Protein AF-A0A8K1NSC6-F1 (afdb_monomer_lite)

Foldseek 3Di:
DDPVVVDDPDDDDDDCVVFPFDDDPPDDTHGGPLVVLVVQLVVLVVVLVVCVVVVHDPVVSVVSVVSNVLSVVLSVPQPDPPHHGDADPVRHD

Structure (mmCIF, N/CA/C/O backbone):
data_AF-A0A8K1NSC6-F1
#
_entry.id   AF-A0A8K1NSC6-F1
#
loop_
_atom_site.group_PDB
_atom_site.id
_atom_site.type_symbol
_atom_site.label_atom_id
_atom_site.label_alt_id
_atom_site.label_comp_id
_atom_site.label_asym_id
_atom_site.label_entity_id
_atom_site.label_seq_id
_atom_site.pdbx_PDB_ins_code
_atom_site.Cartn_x
_atom_site.Cartn_y
_atom_site.Cartn_z
_atom_site.occupancy
_atom_site.B_iso_or_equiv
_atom_site.auth_seq_id
_atom_site.auth_comp_id
_atom_site.auth_asym_id
_atom_site.auth_atom_id
_atom_site.pdbx_PDB_model_num
ATOM 1 N N . ALA A 1 1 ? -17.791 -1.880 -17.880 1.00 84.12 1 ALA A N 1
ATOM 2 C CA . ALA A 1 1 ? -17.071 -1.506 -16.646 1.00 84.12 1 ALA A CA 1
ATOM 3 C C . ALA A 1 1 ? -18.100 -1.206 -15.568 1.00 84.12 1 ALA A C 1
ATOM 5 O O . ALA A 1 1 ? -19.081 -0.542 -15.892 1.00 84.12 1 ALA A O 1
ATOM 6 N N . ARG A 1 2 ? -17.936 -1.723 -14.344 1.00 94.38 2 ARG A N 1
ATOM 7 C CA . ARG A 1 2 ? -18.821 -1.369 -13.227 1.00 94.38 2 ARG A CA 1
ATOM 8 C C . ARG A 1 2 ? -18.158 -0.307 -12.334 1.00 94.38 2 ARG A C 1
ATOM 10 O O . ARG A 1 2 ? -16.966 -0.450 -12.071 1.00 94.38 2 ARG A O 1
ATOM 17 N N . PRO A 1 3 ? -18.882 0.728 -11.867 1.00 95.69 3 PRO A N 1
ATOM 18 C CA . PRO A 1 3 ? -18.291 1.805 -11.067 1.00 95.69 3 PRO A CA 1
ATOM 19 C C . PRO A 1 3 ? -17.648 1.356 -9.750 1.00 95.69 3 PRO A C 1
ATOM 21 O O . PRO A 1 3 ? -16.649 1.929 -9.331 1.00 95.69 3 PRO A O 1
ATOM 24 N N . ASP A 1 4 ? -18.175 0.313 -9.111 1.00 94.62 4 ASP A N 1
ATOM 25 C CA . ASP A 1 4 ? -17.642 -0.216 -7.853 1.00 94.62 4 ASP A CA 1
ATOM 26 C C . ASP A 1 4 ? -16.234 -0.814 -7.998 1.00 94.62 4 ASP A C 1
ATOM 28 O O . ASP A 1 4 ? -15.497 -0.877 -7.021 1.00 94.62 4 ASP A O 1
ATOM 32 N N . TRP A 1 5 ? -15.812 -1.172 -9.216 1.00 94.81 5 TRP A N 1
ATOM 33 C CA . TRP A 1 5 ? -14.447 -1.644 -9.485 1.00 94.81 5 TRP A CA 1
ATOM 34 C C . TRP A 1 5 ? -13.388 -0.544 -9.412 1.00 94.81 5 TRP A C 1
ATOM 36 O O . TRP A 1 5 ? -12.200 -0.850 -9.421 1.00 94.81 5 TRP A O 1
ATOM 46 N N . MET A 1 6 ? -13.791 0.728 -9.344 1.00 94.38 6 MET A N 1
ATOM 47 C CA . MET A 1 6 ? -12.854 1.833 -9.126 1.00 94.38 6 MET A CA 1
ATOM 48 C C . MET A 1 6 ? -12.328 1.867 -7.683 1.00 94.38 6 MET A C 1
ATOM 50 O O . MET A 1 6 ? -11.329 2.531 -7.418 1.00 94.38 6 MET A O 1
ATOM 54 N N . ILE A 1 7 ? -12.975 1.148 -6.757 1.00 95.44 7 ILE A N 1
ATOM 55 C CA . ILE A 1 7 ? -12.535 1.005 -5.368 1.00 95.44 7 ILE A CA 1
ATOM 56 C C . ILE A 1 7 ? -11.785 -0.322 -5.235 1.00 95.44 7 ILE A C 1
ATOM 58 O O . ILE A 1 7 ? -12.358 -1.402 -5.385 1.00 95.44 7 ILE A O 1
ATOM 62 N N . ILE A 1 8 ? -10.490 -0.245 -4.938 1.00 95.81 8 ILE A N 1
ATOM 63 C CA . ILE A 1 8 ? -9.637 -1.426 -4.789 1.00 95.81 8 ILE A CA 1
ATOM 64 C C . ILE A 1 8 ? -9.901 -2.066 -3.422 1.00 95.81 8 ILE A C 1
ATOM 66 O O . ILE A 1 8 ? -9.515 -1.526 -2.392 1.00 95.81 8 ILE A O 1
ATOM 70 N N . THR A 1 9 ? -10.517 -3.248 -3.414 1.00 95.38 9 THR A N 1
ATOM 71 C CA . THR A 1 9 ? -10.647 -4.097 -2.211 1.00 95.38 9 THR A CA 1
ATOM 72 C C . THR A 1 9 ? -9.613 -5.226 -2.174 1.00 95.38 9 THR A C 1
ATOM 74 O O . THR A 1 9 ? -9.294 -5.751 -1.109 1.00 95.38 9 THR A O 1
ATOM 77 N N . VAL A 1 10 ? -9.065 -5.588 -3.339 1.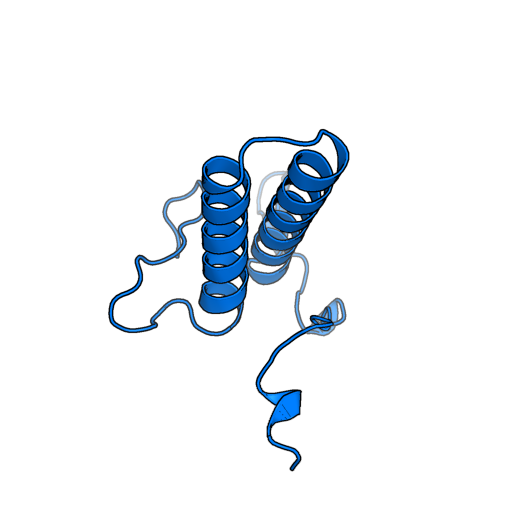00 96.25 10 VAL A N 1
ATOM 78 C CA . VAL A 1 10 ? -8.003 -6.585 -3.516 1.00 96.25 10 VAL A CA 1
ATOM 79 C C . VAL A 1 10 ? -6.968 -6.008 -4.478 1.00 96.25 10 VAL A C 1
ATOM 81 O O . VAL A 1 10 ? -7.258 -5.816 -5.658 1.00 96.25 10 VAL A O 1
ATOM 84 N N . LEU A 1 11 ? -5.763 -5.731 -3.977 1.00 95.75 11 LEU A N 1
ATOM 85 C CA . LEU A 1 11 ? -4.652 -5.235 -4.789 1.00 95.75 11 LEU A CA 1
ATOM 86 C C . LEU A 1 11 ? -3.889 -6.424 -5.409 1.00 95.75 11 LEU A C 1
ATOM 88 O O . LEU A 1 11 ? -3.373 -7.259 -4.660 1.00 95.75 11 LEU A O 1
ATOM 92 N N . PRO A 1 12 ? -3.807 -6.544 -6.748 1.00 94.44 12 PRO A N 1
ATOM 93 C CA . PRO A 1 12 ? -3.064 -7.623 -7.385 1.00 94.44 12 PRO A CA 1
ATOM 94 C C . PRO A 1 12 ? -1.556 -7.442 -7.190 1.00 94.44 12 PRO A C 1
ATOM 96 O O . PRO A 1 12 ? -1.022 -6.347 -7.344 1.00 94.44 12 PRO A O 1
ATOM 99 N N . VAL A 1 13 ? -0.855 -8.539 -6.900 1.00 95.12 13 VAL A N 1
ATOM 100 C CA . VAL A 1 13 ? 0.609 -8.550 -6.801 1.00 95.12 13 VAL A CA 1
ATOM 101 C C . VAL A 1 13 ? 1.194 -9.049 -8.125 1.00 95.12 13 VAL A C 1
ATOM 103 O O . VAL A 1 13 ? 0.923 -10.193 -8.503 1.00 95.12 13 VAL A O 1
ATOM 106 N N . PRO A 1 14 ? 2.000 -8.241 -8.838 1.00 93.56 14 PRO A N 1
ATOM 107 C CA . PRO A 1 14 ? 2.593 -8.662 -10.097 1.00 93.56 14 PRO A CA 1
ATOM 108 C C . PRO A 1 14 ? 3.628 -9.788 -9.897 1.00 93.56 14 PRO A C 1
ATOM 110 O O . PRO A 1 14 ? 4.299 -9.865 -8.856 1.00 93.56 14 PRO A O 1
ATOM 113 N N . PRO A 1 15 ? 3.779 -10.686 -10.888 1.00 93.56 15 PRO A N 1
ATOM 114 C CA . PRO A 1 15 ? 4.715 -11.801 -10.806 1.00 93.56 15 PRO A CA 1
ATOM 115 C C . PRO A 1 15 ? 6.176 -11.318 -10.901 1.00 93.56 15 PRO A C 1
ATOM 117 O O . PRO A 1 15 ? 6.426 -10.225 -11.411 1.00 93.56 15 PRO A O 1
ATOM 120 N N . PRO A 1 16 ? 7.164 -12.139 -10.487 1.00 88.81 16 PRO A N 1
ATOM 121 C CA . PRO A 1 16 ? 8.581 -11.759 -10.470 1.00 88.81 16 PRO A CA 1
ATOM 122 C C . PRO A 1 16 ? 9.147 -11.142 -11.763 1.00 88.81 16 PRO A C 1
ATOM 124 O O . PRO A 1 16 ? 9.946 -10.221 -11.641 1.00 88.81 16 PRO A O 1
ATOM 127 N N . PRO A 1 17 ? 8.741 -11.548 -12.986 1.00 90.44 17 PRO A N 1
ATOM 128 C CA . PRO A 1 17 ? 9.235 -10.909 -14.211 1.00 90.44 17 PRO A CA 1
ATOM 129 C C . PRO A 1 17 ? 8.893 -9.417 -14.340 1.00 90.44 17 PRO A C 1
ATOM 131 O O . PRO A 1 17 ? 9.604 -8.697 -15.027 1.00 90.44 17 PRO A O 1
ATOM 134 N N . VAL A 1 18 ? 7.815 -8.957 -13.694 1.00 89.25 18 VAL A N 1
ATOM 135 C CA . VAL A 1 18 ? 7.383 -7.545 -13.684 1.00 89.25 18 VAL A CA 1
ATOM 136 C C . VAL A 1 18 ? 8.021 -6.770 -12.523 1.00 89.25 18 VAL A C 1
ATOM 138 O O . VAL A 1 18 ? 8.052 -5.547 -12.550 1.00 89.25 18 VAL A O 1
ATOM 141 N N . ARG A 1 19 ? 8.557 -7.477 -11.521 1.00 90.62 19 ARG A N 1
ATOM 142 C CA . ARG A 1 19 ? 9.272 -6.921 -10.362 1.00 90.62 19 ARG A CA 1
ATOM 143 C C . ARG A 1 19 ? 10.633 -7.618 -10.174 1.00 90.62 19 ARG A C 1
ATOM 145 O O . ARG A 1 19 ? 10.826 -8.345 -9.193 1.00 90.62 19 ARG A O 1
ATOM 152 N N . PRO A 1 20 ? 11.548 -7.506 -11.154 1.00 81.56 20 PRO A N 1
ATOM 153 C CA . PRO A 1 20 ? 12.756 -8.324 -11.217 1.00 81.56 20 PRO A CA 1
ATOM 154 C C . PRO A 1 20 ? 13.711 -8.003 -10.065 1.00 81.56 20 PRO A C 1
ATOM 156 O O . PRO A 1 20 ? 14.078 -6.857 -9.849 1.00 81.56 20 PRO A O 1
ATOM 159 N N . SER A 1 21 ? 14.170 -9.023 -9.337 1.00 77.06 21 SER A N 1
ATOM 160 C CA . SER A 1 21 ? 15.160 -8.828 -8.270 1.00 77.06 21 SER A CA 1
ATOM 161 C C . SER A 1 21 ? 16.440 -8.186 -8.816 1.00 77.06 21 SER A C 1
ATOM 163 O O . SER A 1 21 ? 17.011 -8.702 -9.780 1.00 77.06 21 SER A O 1
ATOM 165 N N . ILE A 1 22 ? 16.923 -7.126 -8.168 1.00 69.31 22 ILE A N 1
ATOM 166 C CA . ILE A 1 22 ? 18.116 -6.389 -8.587 1.00 69.31 22 ILE A CA 1
ATOM 167 C C . ILE A 1 22 ? 19.322 -6.936 -7.815 1.00 69.31 22 ILE A C 1
ATOM 169 O O . ILE A 1 22 ? 19.363 -6.937 -6.587 1.00 69.31 22 ILE A O 1
ATOM 173 N N . GLN A 1 23 ? 20.341 -7.421 -8.518 1.00 61.91 23 GLN A N 1
ATOM 174 C CA . GLN A 1 23 ? 21.619 -7.720 -7.870 1.00 61.91 23 GLN A CA 1
ATOM 175 C C . GLN A 1 23 ? 22.387 -6.405 -7.734 1.00 61.91 23 GLN A C 1
ATOM 177 O O . GLN A 1 23 ? 22.651 -5.749 -8.737 1.00 61.91 23 GLN A O 1
ATOM 182 N N . MET A 1 24 ? 22.706 -5.991 -6.505 1.00 60.62 24 MET A N 1
ATOM 183 C CA . MET A 1 24 ? 23.614 -4.866 -6.291 1.00 60.62 24 MET A CA 1
ATOM 184 C C . MET A 1 24 ? 25.055 -5.374 -6.400 1.00 60.62 24 MET A C 1
ATOM 186 O O . MET A 1 24 ? 25.438 -6.308 -5.688 1.00 60.62 24 MET A O 1
ATOM 190 N N . ASP A 1 25 ? 25.848 -4.748 -7.273 1.00 54.72 25 ASP A N 1
ATOM 191 C CA . ASP A 1 25 ? 27.286 -4.996 -7.392 1.00 54.72 25 ASP A CA 1
ATOM 192 C C . ASP A 1 25 ? 27.969 -4.717 -6.044 1.00 54.72 25 ASP A C 1
ATOM 194 O O . ASP A 1 25 ? 28.106 -3.567 -5.629 1.00 54.72 25 ASP A O 1
ATOM 198 N N . GLY A 1 26 ? 28.368 -5.780 -5.334 1.00 57.84 26 GLY A N 1
ATOM 199 C CA . GLY A 1 26 ? 29.135 -5.669 -4.086 1.00 57.84 26 GLY A CA 1
ATOM 200 C C . GLY A 1 26 ? 28.649 -6.464 -2.868 1.00 57.84 26 GLY A C 1
ATOM 201 O O . GLY A 1 26 ? 29.195 -6.242 -1.795 1.00 57.84 26 GLY A O 1
ATOM 202 N N . ALA A 1 27 ? 27.714 -7.417 -3.024 1.00 54.50 27 ALA A N 1
ATOM 203 C CA . ALA A 1 27 ? 27.284 -8.424 -2.020 1.00 54.50 27 ALA A CA 1
ATOM 204 C C . ALA A 1 27 ? 25.944 -8.189 -1.284 1.00 54.50 27 ALA A C 1
ATOM 206 O O . ALA A 1 27 ? 25.739 -8.715 -0.189 1.00 54.50 27 ALA A O 1
ATOM 207 N N . GLY A 1 28 ? 24.989 -7.486 -1.901 1.00 56.66 28 GLY A N 1
ATOM 208 C CA . GLY A 1 28 ? 23.607 -7.401 -1.410 1.00 56.66 28 GLY A CA 1
ATOM 209 C C . GLY A 1 28 ? 22.582 -7.820 -2.466 1.00 56.66 28 GLY A C 1
ATOM 210 O O . GLY A 1 28 ? 22.660 -7.396 -3.617 1.00 56.66 28 GLY A O 1
ATOM 211 N N . ARG A 1 29 ? 21.585 -8.630 -2.083 1.00 57.62 29 ARG A N 1
ATOM 212 C CA . ARG A 1 29 ? 20.344 -8.750 -2.868 1.00 57.62 29 ARG A CA 1
ATOM 213 C C . ARG A 1 29 ? 19.553 -7.454 -2.680 1.00 57.62 29 ARG A C 1
ATOM 215 O O . ARG A 1 29 ? 19.098 -7.193 -1.571 1.00 57.62 29 ARG A O 1
ATOM 222 N N . GLY A 1 30 ? 19.412 -6.658 -3.736 1.00 61.53 30 GLY A N 1
ATOM 223 C CA . GLY A 1 30 ? 18.454 -5.559 -3.787 1.00 61.53 30 GLY A CA 1
ATOM 224 C C . GLY A 1 30 ? 17.090 -6.090 -4.227 1.00 61.53 30 GLY A C 1
ATOM 225 O O . GLY A 1 30 ? 16.981 -6.877 -5.169 1.00 61.53 30 GLY A O 1
ATOM 226 N N . GLU A 1 31 ? 16.025 -5.705 -3.538 1.00 66.38 31 GLU A N 1
ATOM 227 C CA . GLU A 1 31 ? 14.679 -5.934 -4.063 1.00 66.38 31 GLU A CA 1
ATOM 228 C C . GLU A 1 31 ? 14.331 -4.845 -5.089 1.00 66.38 31 GLU A C 1
ATOM 230 O O . GLU A 1 31 ? 14.821 -3.721 -5.008 1.00 66.38 31 GLU A O 1
ATOM 235 N N . ASP A 1 32 ? 13.494 -5.186 -6.066 1.00 81.19 32 ASP A N 1
ATOM 236 C CA . ASP A 1 32 ? 12.928 -4.226 -7.017 1.00 81.19 32 ASP A CA 1
ATOM 237 C C . ASP A 1 32 ? 12.146 -3.107 -6.303 1.00 81.19 32 ASP A C 1
ATOM 239 O O . ASP A 1 32 ? 11.593 -3.326 -5.217 1.00 81.19 32 ASP A O 1
ATOM 243 N N . ASP A 1 33 ? 12.038 -1.933 -6.925 1.00 82.50 33 ASP A N 1
ATOM 244 C CA . ASP A 1 33 ? 11.328 -0.776 -6.362 1.00 82.50 33 ASP A CA 1
ATOM 245 C C . ASP A 1 33 ? 9.847 -1.111 -6.075 1.00 82.50 33 ASP A C 1
ATOM 247 O O . ASP A 1 33 ? 9.321 -0.772 -5.007 1.00 82.50 33 ASP A O 1
ATOM 251 N N . LEU A 1 34 ? 9.188 -1.881 -6.957 1.00 88.56 34 LEU A N 1
ATOM 252 C CA . LEU A 1 34 ? 7.805 -2.329 -6.743 1.00 88.56 34 LEU A CA 1
ATOM 253 C C . LEU A 1 34 ? 7.699 -3.290 -5.561 1.00 88.56 34 LEU A C 1
ATOM 255 O O . LEU A 1 34 ? 6.704 -3.281 -4.838 1.00 88.56 34 LEU A O 1
ATOM 259 N N . THR A 1 35 ? 8.715 -4.126 -5.348 1.00 90.69 35 THR A N 1
ATOM 260 C CA . THR A 1 35 ? 8.729 -5.082 -4.234 1.00 90.69 35 THR A CA 1
ATOM 261 C C . THR A 1 35 ? 8.826 -4.361 -2.895 1.00 90.69 35 THR A C 1
ATOM 263 O O . THR A 1 35 ? 8.051 -4.666 -1.987 1.00 90.69 35 THR A O 1
ATOM 266 N N . HIS A 1 36 ? 9.698 -3.356 -2.798 1.00 89.44 36 HIS A N 1
ATOM 267 C CA . HIS A 1 36 ? 9.788 -2.509 -1.612 1.00 89.44 36 HIS A CA 1
ATOM 268 C C . HIS A 1 36 ? 8.464 -1.799 -1.333 1.00 89.44 36 HIS A C 1
ATOM 270 O O . HIS A 1 36 ? 7.962 -1.834 -0.208 1.00 89.44 36 HIS A O 1
ATOM 276 N N . LYS A 1 37 ? 7.850 -1.211 -2.367 1.00 93.06 37 LYS A N 1
ATOM 277 C CA . LYS A 1 37 ? 6.588 -0.494 -2.194 1.00 93.06 37 LYS A CA 1
ATOM 278 C C . LYS A 1 37 ? 5.444 -1.414 -1.762 1.00 93.06 37 LYS A C 1
ATOM 280 O O . LYS A 1 37 ? 4.675 -1.051 -0.872 1.00 93.06 37 LYS A O 1
ATOM 285 N N . LEU A 1 38 ? 5.368 -2.625 -2.318 1.00 94.75 38 LEU A N 1
ATOM 286 C CA . LEU A 1 38 ? 4.416 -3.657 -1.894 1.00 94.75 38 LEU A CA 1
ATOM 287 C C . LEU A 1 38 ? 4.625 -4.081 -0.434 1.00 94.75 38 LEU A C 1
ATOM 289 O O . LEU A 1 38 ? 3.648 -4.316 0.278 1.00 94.75 38 LEU A O 1
ATOM 293 N N . ALA A 1 39 ? 5.874 -4.154 0.035 1.00 94.25 39 ALA A N 1
ATOM 294 C CA . ALA A 1 39 ? 6.162 -4.443 1.437 1.00 94.25 39 ALA A CA 1
ATOM 295 C C . ALA A 1 39 ? 5.637 -3.337 2.369 1.00 94.25 39 ALA A C 1
ATOM 297 O O . ALA A 1 39 ? 5.115 -3.640 3.443 1.00 94.25 39 ALA A O 1
ATOM 298 N N . ASP A 1 40 ? 5.724 -2.070 1.961 1.00 95.44 40 ASP A N 1
ATOM 299 C CA . ASP A 1 40 ? 5.173 -0.955 2.736 1.00 95.44 40 ASP A CA 1
ATOM 300 C C . ASP A 1 40 ? 3.638 -0.943 2.731 1.00 95.44 40 ASP A C 1
ATOM 302 O O . ASP A 1 40 ? 3.035 -0.775 3.792 1.00 95.44 40 ASP A O 1
ATOM 306 N N . VAL A 1 41 ? 2.997 -1.226 1.587 1.00 97.31 41 VAL A N 1
ATOM 307 C CA . VAL A 1 41 ? 1.535 -1.434 1.507 1.00 97.31 41 VAL A CA 1
ATOM 308 C C . VAL A 1 41 ? 1.096 -2.538 2.474 1.00 97.31 41 VAL A C 1
ATOM 310 O O . VAL A 1 41 ? 0.134 -2.367 3.226 1.00 97.31 41 VAL A O 1
ATOM 313 N N . LEU A 1 42 ? 1.817 -3.664 2.502 1.00 97.75 42 LEU A N 1
ATOM 314 C CA . LEU A 1 42 ? 1.496 -4.784 3.385 1.00 97.75 42 LEU A CA 1
ATOM 315 C C . LEU A 1 42 ? 1.605 -4.399 4.866 1.00 97.75 42 LEU A C 1
ATOM 317 O O . LEU A 1 42 ? 0.698 -4.713 5.639 1.00 97.75 42 LEU A O 1
ATOM 321 N N . LYS A 1 43 ? 2.680 -3.707 5.264 1.00 97.56 43 LYS A N 1
ATOM 322 C CA . LYS A 1 43 ? 2.865 -3.237 6.647 1.00 97.56 43 LYS A CA 1
ATOM 323 C C . LYS A 1 43 ? 1.770 -2.254 7.058 1.00 97.56 43 LYS A C 1
ATOM 325 O O . LYS A 1 43 ? 1.206 -2.402 8.139 1.00 97.56 43 LYS A O 1
ATOM 330 N N . ALA A 1 44 ? 1.439 -1.287 6.201 1.00 97.81 44 ALA A N 1
ATOM 331 C CA . ALA A 1 44 ? 0.377 -0.321 6.472 1.00 97.81 44 ALA A CA 1
ATOM 332 C C . ALA A 1 44 ? -0.981 -1.021 6.659 1.00 97.81 44 ALA A C 1
ATOM 334 O O . ALA A 1 44 ? -1.675 -0.765 7.639 1.00 97.81 44 ALA A O 1
ATOM 335 N N . ASN A 1 45 ? -1.314 -1.986 5.795 1.00 98.12 45 ASN A N 1
A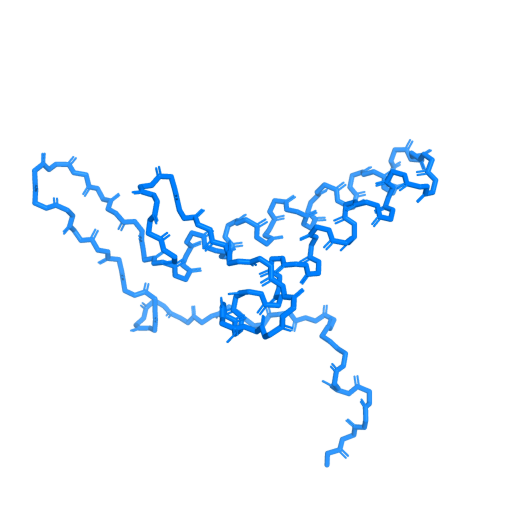TOM 336 C CA . ASN A 1 45 ? -2.549 -2.768 5.902 1.00 98.12 45 ASN A CA 1
ATOM 337 C C . ASN A 1 45 ? -2.607 -3.614 7.187 1.00 98.12 45 ASN A C 1
ATOM 339 O O . ASN A 1 45 ? -3.647 -3.698 7.839 1.00 98.12 45 ASN A O 1
ATOM 343 N N . GLN A 1 46 ? -1.489 -4.228 7.587 1.00 98.19 46 GLN A N 1
ATOM 344 C CA . GLN A 1 46 ? -1.410 -4.961 8.854 1.00 98.19 46 GLN A CA 1
ATOM 345 C C . GLN A 1 46 ? -1.605 -4.040 10.063 1.00 98.19 46 GLN A C 1
ATOM 347 O O . GLN A 1 46 ? -2.280 -4.436 11.011 1.00 98.19 46 GLN A O 1
ATOM 352 N N . ASN A 1 47 ? -1.064 -2.820 10.022 1.00 97.62 47 ASN A N 1
ATOM 353 C CA . ASN A 1 47 ? -1.244 -1.840 11.091 1.00 97.62 47 ASN A CA 1
ATOM 354 C C . ASN A 1 47 ? -2.704 -1.398 11.224 1.00 97.62 47 ASN A C 1
ATOM 356 O O . ASN A 1 47 ? -3.211 -1.409 12.340 1.00 97.62 47 ASN A O 1
ATOM 360 N N . VAL A 1 48 ? -3.399 -1.106 10.116 1.00 97.94 48 VAL A N 1
ATOM 361 C CA . VAL A 1 48 ? -4.841 -0.785 10.142 1.00 97.94 48 VAL A CA 1
ATOM 362 C C . VAL A 1 48 ? -5.624 -1.914 10.813 1.00 97.94 48 VAL A C 1
ATOM 364 O O . VAL A 1 48 ? -6.269 -1.691 11.835 1.00 97.94 48 VAL A O 1
ATOM 367 N N . ARG A 1 49 ? -5.469 -3.152 10.321 1.00 97.81 49 ARG A N 1
ATOM 368 C CA . ARG A 1 49 ? -6.156 -4.330 10.883 1.00 97.81 49 ARG A CA 1
ATOM 369 C C . ARG A 1 49 ? -5.858 -4.536 12.362 1.00 97.81 49 ARG A C 1
ATOM 371 O O . ARG A 1 49 ? -6.733 -4.928 13.130 1.00 97.81 49 ARG A O 1
ATOM 378 N N . ARG A 1 50 ? -4.608 -4.302 12.764 1.00 97.75 50 ARG A N 1
ATOM 379 C CA . ARG A 1 50 ? -4.195 -4.397 14.161 1.00 97.75 50 ARG A CA 1
ATOM 380 C C . ARG A 1 50 ? -4.905 -3.340 15.004 1.00 97.75 50 ARG A C 1
ATOM 382 O O . ARG A 1 50 ? -5.507 -3.706 16.010 1.00 97.75 50 ARG A O 1
ATOM 389 N N . CYS A 1 51 ? -4.880 -2.075 14.587 1.00 97.31 51 CYS A N 1
ATOM 390 C CA . CYS A 1 51 ? -5.540 -0.977 15.290 1.00 97.31 51 CYS A CA 1
ATOM 391 C C . CYS A 1 51 ? -7.051 -1.207 15.433 1.00 97.31 51 CYS A C 1
ATOM 393 O O . CYS A 1 51 ? -7.592 -0.990 16.515 1.00 97.31 51 CYS A O 1
ATOM 395 N N . GLU A 1 52 ? -7.709 -1.711 14.388 1.00 96.56 52 GLU A N 1
ATOM 396 C CA . GLU A 1 52 ? -9.118 -2.116 14.440 1.00 96.56 52 GLU A CA 1
ATOM 397 C C . GLU A 1 52 ? -9.346 -3.244 15.456 1.00 96.56 52 GLU A C 1
ATOM 399 O O . GLU A 1 52 ? -10.233 -3.150 16.303 1.00 96.56 52 GLU A O 1
ATOM 404 N N . SER A 1 53 ? -8.521 -4.297 15.413 1.00 97.56 53 SER A N 1
ATOM 405 C CA . SER A 1 53 ? -8.665 -5.461 16.300 1.00 97.56 53 SER A CA 1
ATOM 406 C C . SER A 1 53 ? -8.405 -5.147 17.776 1.00 97.56 53 SER A C 1
ATOM 408 O O . SER A 1 53 ? -9.017 -5.752 18.653 1.00 97.56 53 SER A O 1
ATOM 410 N N . GLU A 1 54 ? -7.513 -4.194 18.054 1.00 97.50 54 GLU A N 1
ATOM 411 C CA . GLU A 1 54 ? -7.183 -3.735 19.405 1.00 97.50 54 GLU A CA 1
ATOM 412 C C . GLU A 1 54 ? -8.180 -2.686 19.930 1.00 97.50 54 GLU A C 1
ATOM 414 O O . GLU A 1 54 ? -8.088 -2.289 21.091 1.00 97.50 54 GLU A O 1
ATOM 419 N N . GLY A 1 55 ? -9.133 -2.235 19.105 1.00 96.06 55 GLY A N 1
ATOM 420 C CA . GLY A 1 55 ? -10.112 -1.217 19.489 1.00 96.06 55 GLY A CA 1
ATOM 421 C C . GLY A 1 55 ? -9.491 0.164 19.706 1.00 96.06 55 GLY A C 1
ATOM 422 O O . GLY A 1 55 ? -9.913 0.896 20.603 1.00 96.06 55 GLY A O 1
ATOM 423 N N . GLN A 1 56 ? -8.471 0.515 18.915 1.00 97.56 56 GLN A N 1
ATOM 424 C CA . GLN A 1 56 ? -7.843 1.835 18.976 1.00 97.56 56 GLN A CA 1
ATOM 425 C C . GLN A 1 56 ? -8.862 2.946 18.648 1.00 97.56 56 GLN A C 1
ATOM 427 O O . GLN A 1 56 ? -9.849 2.705 17.946 1.00 97.56 56 GLN A O 1
ATOM 432 N N . PRO A 1 57 ? -8.647 4.185 19.123 1.00 98.06 57 PRO A N 1
ATOM 433 C CA . PRO A 1 57 ? -9.535 5.299 18.808 1.00 98.06 57 PRO A CA 1
ATOM 434 C C . PRO A 1 57 ? -9.690 5.520 17.297 1.00 98.06 57 PRO A C 1
ATOM 436 O O . PRO A 1 57 ? -8.723 5.429 16.544 1.00 98.06 57 PRO A O 1
ATOM 439 N N . ALA A 1 58 ? -10.892 5.909 16.861 1.00 96.50 58 ALA A N 1
ATOM 440 C CA . ALA A 1 58 ? -11.218 6.067 15.439 1.00 96.50 58 ALA A CA 1
ATOM 441 C C . ALA A 1 58 ? -10.280 7.026 14.679 1.00 96.50 58 ALA A C 1
ATOM 443 O O . ALA A 1 58 ? -9.979 6.792 1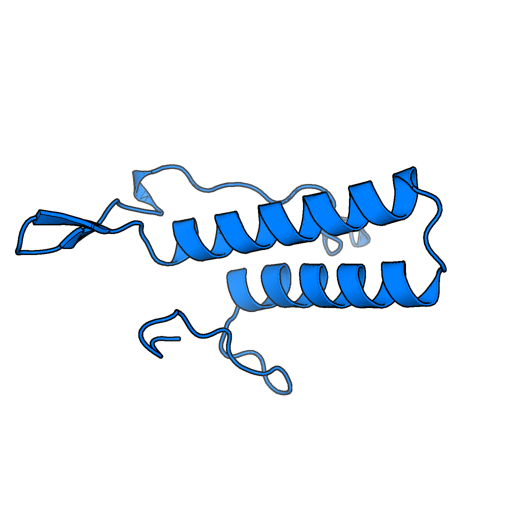3.513 1.00 96.50 58 ALA A O 1
ATOM 444 N N . HIS A 1 59 ? -9.778 8.079 15.336 1.00 97.25 59 HIS A N 1
ATOM 445 C CA . HIS A 1 59 ? -8.827 9.002 14.707 1.00 97.25 59 HIS A CA 1
ATOM 446 C C . HIS A 1 59 ? -7.483 8.328 14.392 1.00 97.25 59 HIS A C 1
ATOM 448 O O . HIS A 1 59 ? -6.923 8.574 13.333 1.00 97.25 59 HIS A O 1
ATOM 454 N N . VAL A 1 60 ? -7.010 7.423 15.257 1.00 97.12 60 VAL A N 1
ATOM 455 C CA . VAL A 1 60 ? -5.768 6.665 15.039 1.00 97.12 60 VAL A CA 1
ATOM 456 C C . VAL A 1 60 ? -5.937 5.704 13.865 1.00 97.12 60 VAL A C 1
ATOM 458 O O . VAL A 1 60 ? -5.065 5.611 13.006 1.00 97.12 60 VAL A O 1
ATOM 461 N N . ILE A 1 61 ? -7.077 5.009 13.795 1.00 97.75 61 ILE A N 1
ATOM 462 C CA . ILE A 1 61 ? -7.388 4.111 12.673 1.00 97.75 61 ILE A CA 1
ATOM 463 C C . ILE A 1 61 ? -7.405 4.906 11.359 1.00 97.75 61 ILE A C 1
ATOM 465 O O . ILE A 1 61 ? -6.737 4.513 10.407 1.00 97.75 61 ILE A O 1
ATOM 469 N N . SER A 1 62 ? -8.068 6.068 11.338 1.00 97.88 62 SER A N 1
ATOM 470 C CA . SER A 1 62 ? -8.139 6.947 10.163 1.00 97.88 62 SER A CA 1
ATOM 471 C C . SER A 1 62 ? -6.767 7.467 9.701 1.00 97.88 62 SER A C 1
ATOM 473 O O . SER A 1 62 ? -6.518 7.573 8.496 1.00 97.88 62 SER A O 1
ATOM 475 N N . GLU A 1 63 ? -5.839 7.738 10.623 1.00 97.62 63 GLU A N 1
ATOM 476 C CA . GLU A 1 63 ? -4.454 8.085 10.277 1.00 97.62 63 GLU A CA 1
ATOM 477 C C . GLU A 1 63 ? -3.739 6.927 9.559 1.00 97.62 63 GLU A C 1
ATOM 479 O O . GLU A 1 63 ? -3.109 7.136 8.517 1.00 97.62 63 GLU A O 1
ATOM 484 N N . PHE A 1 64 ? -3.875 5.691 10.054 1.00 97.88 64 PHE A N 1
ATOM 485 C CA . PHE A 1 64 ? -3.290 4.513 9.402 1.00 97.88 64 PHE A CA 1
ATOM 486 C C . PHE A 1 64 ? -3.979 4.154 8.079 1.00 97.88 64 PHE A C 1
ATOM 488 O O . PHE A 1 64 ? -3.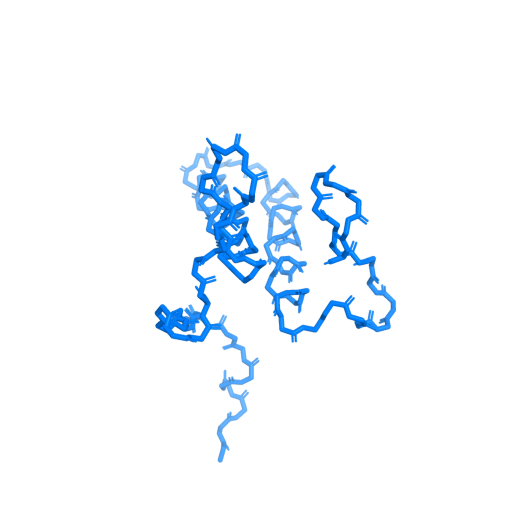300 3.735 7.140 1.00 97.88 64 PHE A O 1
ATOM 495 N N . GLU A 1 65 ? -5.293 4.350 7.968 1.00 97.88 65 GLU A N 1
ATOM 496 C CA . GLU A 1 65 ? -6.031 4.209 6.707 1.00 97.88 65 GLU A CA 1
ATOM 497 C C . GLU A 1 65 ? -5.521 5.202 5.660 1.00 97.88 65 GLU A C 1
ATOM 499 O O . GLU A 1 65 ? -5.253 4.822 4.519 1.00 97.88 65 GLU A O 1
ATOM 504 N N . THR A 1 66 ? -5.311 6.460 6.056 1.00 97.12 66 THR A N 1
ATOM 505 C CA . THR A 1 66 ? -4.751 7.497 5.178 1.00 97.12 66 THR A CA 1
ATOM 506 C C . THR A 1 66 ? -3.343 7.124 4.719 1.00 97.12 66 THR A C 1
ATOM 508 O O . THR A 1 66 ? -3.006 7.282 3.543 1.00 97.12 66 THR A O 1
ATOM 511 N N . LEU A 1 67 ? -2.525 6.567 5.615 1.00 96.94 67 LEU A N 1
ATOM 512 C CA . LEU A 1 67 ? -1.192 6.084 5.267 1.00 96.94 67 LEU A CA 1
ATOM 513 C C . LEU A 1 67 ? -1.249 4.901 4.285 1.00 96.94 67 LEU A C 1
ATOM 515 O O . LEU A 1 67 ? -0.502 4.875 3.307 1.00 96.94 67 LEU A O 1
ATOM 519 N N . LEU A 1 68 ? -2.153 3.939 4.490 1.00 97.75 68 LEU A N 1
ATOM 520 C CA . LEU A 1 68 ? -2.368 2.841 3.545 1.00 97.75 68 LEU A CA 1
ATOM 521 C C . LEU A 1 68 ? -2.797 3.369 2.168 1.00 97.75 68 LEU A C 1
ATOM 523 O O . LEU A 1 68 ? -2.233 2.956 1.153 1.00 97.75 68 LEU A O 1
ATOM 527 N N . GLN A 1 69 ? -3.735 4.318 2.134 1.00 96.88 69 GLN A N 1
ATOM 528 C CA . GLN A 1 69 ? -4.188 4.967 0.905 1.00 96.88 69 GLN A CA 1
ATOM 529 C C . GLN A 1 69 ? -3.028 5.653 0.176 1.00 96.88 69 GLN A C 1
ATOM 531 O O . GLN A 1 69 ? -2.893 5.502 -1.039 1.00 96.88 69 GLN A O 1
ATOM 536 N N . PHE A 1 70 ? -2.157 6.350 0.909 1.00 96.38 70 PHE A N 1
ATOM 537 C CA . PHE A 1 70 ? -0.952 6.964 0.360 1.00 96.38 70 PHE A CA 1
ATOM 538 C C . PHE A 1 70 ? -0.031 5.930 -0.297 1.00 96.38 70 PHE A C 1
ATOM 540 O O . PHE A 1 70 ? 0.398 6.124 -1.438 1.00 96.38 70 PHE A O 1
ATOM 547 N N . HIS A 1 71 ? 0.249 4.809 0.378 1.00 96.88 71 HIS A N 1
ATOM 548 C CA . HIS A 1 71 ? 1.100 3.754 -0.177 1.00 96.88 71 HIS A CA 1
ATOM 549 C C . HIS A 1 71 ? 0.479 3.085 -1.409 1.00 96.88 71 HIS A C 1
ATOM 551 O O . HIS A 1 71 ? 1.204 2.827 -2.367 1.00 96.88 71 HIS A O 1
ATOM 557 N N . CYS A 1 72 ? -0.835 2.846 -1.419 1.00 96.56 72 CYS A N 1
ATOM 558 C CA . CYS A 1 72 ? -1.539 2.309 -2.585 1.00 96.56 72 CYS A CA 1
ATOM 559 C C . CYS A 1 72 ? -1.534 3.287 -3.768 1.00 96.56 72 CYS A C 1
ATOM 561 O O . CYS A 1 72 ? -1.305 2.870 -4.899 1.00 96.56 72 CYS A O 1
ATOM 563 N N . ALA A 1 73 ? -1.749 4.581 -3.519 1.00 95.38 73 ALA A N 1
ATOM 564 C CA . ALA A 1 73 ? -1.749 5.599 -4.565 1.00 95.38 73 ALA A CA 1
ATOM 565 C C . ALA A 1 73 ? -0.363 5.745 -5.207 1.00 95.38 73 ALA A C 1
ATOM 567 O O . ALA A 1 73 ? -0.224 5.578 -6.413 1.00 95.38 73 ALA A O 1
ATOM 568 N N . THR A 1 74 ? 0.674 5.943 -4.391 1.00 94.94 74 THR A N 1
ATOM 569 C CA . THR A 1 74 ? 2.062 6.112 -4.866 1.00 94.94 74 THR A CA 1
ATOM 570 C C . THR A 1 74 ? 2.685 4.830 -5.425 1.00 94.94 74 THR A C 1
ATOM 572 O O . THR A 1 74 ? 3.703 4.890 -6.103 1.00 94.94 74 THR A O 1
ATOM 575 N N . TYR A 1 75 ? 2.090 3.660 -5.167 1.00 94.25 75 TYR A N 1
ATOM 576 C CA . TYR A 1 75 ? 2.429 2.417 -5.870 1.00 94.25 75 TYR A CA 1
ATOM 577 C C . TYR A 1 75 ? 1.965 2.428 -7.334 1.00 94.25 75 TYR A C 1
ATOM 579 O O . TYR A 1 75 ? 2.645 1.868 -8.190 1.00 94.25 75 TYR A O 1
ATOM 587 N N . MET A 1 76 ? 0.818 3.051 -7.615 1.00 94.12 76 MET A N 1
ATOM 588 C CA . MET A 1 76 ? 0.249 3.141 -8.963 1.00 94.12 76 MET A CA 1
ATOM 589 C C . MET A 1 76 ? 0.807 4.346 -9.729 1.00 94.12 76 MET A C 1
ATOM 591 O O . MET A 1 76 ? 1.115 4.230 -10.911 1.00 94.12 76 MET A O 1
ATOM 595 N N . ASP A 1 77 ? 0.928 5.487 -9.049 1.00 94.00 77 ASP A N 1
ATOM 596 C CA . ASP A 1 77 ? 1.421 6.749 -9.596 1.00 94.00 77 ASP A CA 1
ATOM 597 C C . ASP A 1 77 ? 2.140 7.557 -8.501 1.00 94.00 77 ASP A C 1
ATOM 599 O O . ASP A 1 77 ? 1.512 8.157 -7.624 1.00 94.00 77 ASP A O 1
ATOM 603 N N . ASN A 1 78 ? 3.476 7.562 -8.542 1.00 92.38 78 ASN A N 1
ATOM 604 C CA . ASN A 1 78 ? 4.307 8.312 -7.596 1.00 92.38 78 ASN A CA 1
ATOM 605 C C . ASN A 1 78 ? 4.512 9.789 -8.001 1.00 92.38 78 ASN A C 1
ATOM 607 O O . ASN A 1 78 ? 5.197 10.528 -7.297 1.00 92.38 78 ASN A O 1
ATOM 611 N N . GLU A 1 79 ? 3.943 10.234 -9.124 1.00 91.38 79 GLU A N 1
ATOM 612 C CA . GLU A 1 79 ? 4.004 11.623 -9.605 1.00 91.38 79 GLU A CA 1
ATOM 613 C C . GLU A 1 79 ? 2.653 12.346 -9.463 1.00 91.38 79 GLU A C 1
ATOM 615 O O . GLU A 1 79 ? 2.470 13.459 -9.963 1.00 91.38 79 GLU A O 1
ATOM 620 N N . MET A 1 80 ? 1.707 11.735 -8.742 1.00 89.50 80 MET A N 1
ATOM 621 C CA . MET A 1 80 ? 0.358 12.259 -8.572 1.00 89.50 80 MET A CA 1
ATOM 622 C C . MET A 1 80 ? 0.359 13.675 -7.971 1.00 89.50 80 MET A C 1
ATOM 624 O O . MET A 1 80 ? 0.836 13.918 -6.859 1.00 89.50 80 MET A O 1
ATOM 628 N N . ALA A 1 81 ? -0.235 14.622 -8.702 1.00 88.12 81 ALA A N 1
ATOM 629 C CA . ALA A 1 81 ? -0.279 16.024 -8.307 1.00 88.12 81 ALA A CA 1
ATOM 630 C C . ALA A 1 81 ? -0.979 16.220 -6.950 1.00 88.12 81 ALA A C 1
ATOM 632 O O . ALA A 1 81 ? -2.086 15.735 -6.718 1.00 88.12 81 ALA A O 1
ATOM 633 N N . GLY A 1 82 ? -0.340 16.981 -6.059 1.00 87.06 82 GLY A N 1
ATOM 634 C CA . GLY A 1 82 ? -0.870 17.273 -4.725 1.00 87.06 82 GLY A CA 1
ATOM 635 C C . GLY A 1 82 ? -0.608 16.192 -3.673 1.00 87.06 82 GLY A C 1
ATOM 636 O O . GLY A 1 82 ? -1.000 16.390 -2.525 1.00 87.06 82 GLY A O 1
ATOM 637 N N . GLN A 1 83 ? 0.074 15.093 -4.016 1.00 88.38 83 GLN A N 1
ATOM 638 C CA . GLN A 1 83 ? 0.622 14.149 -3.039 1.00 88.38 83 GLN A CA 1
ATOM 639 C C . GLN A 1 83 ? 2.148 14.267 -2.957 1.00 88.38 83 GLN A C 1
ATOM 641 O O . GLN A 1 83 ? 2.799 14.565 -3.961 1.00 88.38 83 GLN A O 1
ATOM 646 N N . PRO A 1 84 ? 2.746 14.043 -1.774 1.00 88.75 84 PRO A N 1
ATOM 647 C CA . PRO A 1 84 ? 4.191 13.923 -1.671 1.00 88.75 84 PRO A CA 1
ATOM 648 C C . PRO A 1 84 ? 4.664 12.649 -2.380 1.00 88.75 84 PRO A C 1
ATOM 650 O O . PRO A 1 84 ? 3.975 11.632 -2.381 1.00 88.75 84 PRO A O 1
ATOM 653 N N .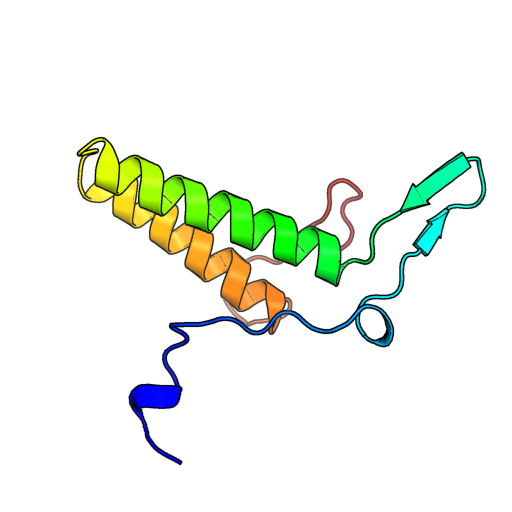 GLN A 1 85 ? 5.864 12.681 -2.951 1.00 88.38 85 GLN A N 1
ATOM 654 C CA . GLN A 1 85 ? 6.449 11.476 -3.535 1.00 88.38 85 GLN A CA 1
ATOM 655 C C . GLN A 1 85 ? 6.884 10.527 -2.421 1.00 88.38 85 GLN A C 1
ATOM 657 O O . GLN A 1 85 ? 7.471 10.942 -1.416 1.00 88.38 85 GLN A O 1
ATOM 662 N N . ALA A 1 86 ? 6.613 9.240 -2.595 1.00 88.88 86 ALA A N 1
ATOM 663 C CA . ALA A 1 86 ? 7.242 8.226 -1.776 1.00 88.88 86 ALA A CA 1
ATOM 664 C C . ALA A 1 86 ? 8.727 8.163 -2.136 1.00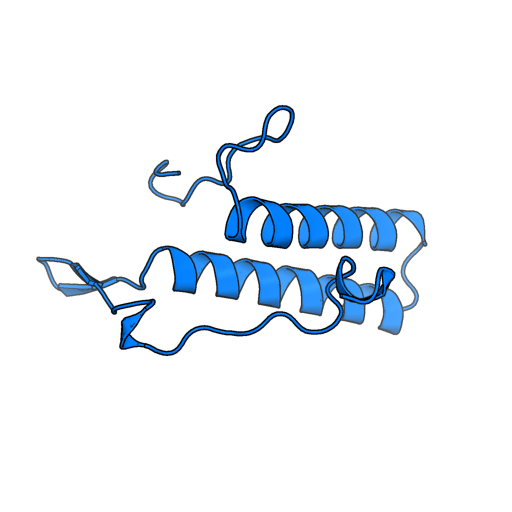 88.88 86 ALA A C 1
ATOM 666 O O . ALA A 1 86 ? 9.069 8.111 -3.310 1.00 88.88 86 ALA A O 1
ATOM 667 N N . LEU A 1 87 ? 9.588 8.169 -1.121 1.00 86.31 87 LEU A N 1
ATOM 668 C CA . LEU A 1 87 ? 11.033 8.077 -1.284 1.00 86.31 87 LEU A CA 1
ATOM 669 C C . LEU A 1 87 ? 11.534 6.807 -0.601 1.00 86.31 87 LEU A C 1
ATOM 671 O O . LEU A 1 87 ? 11.135 6.476 0.519 1.00 86.31 87 LEU A O 1
ATOM 675 N N . GLN A 1 88 ? 12.453 6.113 -1.253 1.00 80.50 88 GLN A N 1
ATOM 676 C CA . GLN A 1 88 ? 13.239 5.053 -0.646 1.00 80.50 88 GLN A CA 1
ATOM 677 C C . GLN A 1 88 ? 14.244 5.627 0.354 1.00 80.50 88 GLN A C 1
ATOM 679 O O . GLN A 1 88 ? 14.569 6.813 0.349 1.00 80.50 88 GLN A O 1
ATOM 684 N N . LYS A 1 89 ? 14.830 4.757 1.183 1.00 74.38 89 LYS A N 1
ATOM 685 C CA . LYS A 1 89 ? 15.884 5.139 2.143 1.00 74.38 89 LYS A CA 1
ATOM 686 C C . LYS A 1 89 ? 17.108 5.787 1.486 1.00 74.38 89 LYS A C 1
ATOM 688 O O . LYS A 1 89 ? 17.820 6.537 2.141 1.00 74.38 89 LYS A O 1
ATOM 693 N N . SER A 1 90 ? 17.351 5.489 0.211 1.00 77.00 90 SER A N 1
ATOM 694 C CA . SER A 1 90 ? 18.401 6.096 -0.613 1.00 77.00 90 SER A CA 1
ATOM 695 C C . SER A 1 90 ? 18.059 7.514 -1.095 1.00 77.00 90 SER A C 1
ATOM 697 O O . SER A 1 90 ? 18.901 8.155 -1.714 1.00 77.00 90 SER A O 1
ATOM 699 N N . GLY A 1 91 ? 16.837 8.001 -0.846 1.00 74.19 91 GLY A N 1
ATOM 700 C CA . GLY A 1 91 ? 16.313 9.258 -1.385 1.00 74.19 91 GLY A CA 1
ATOM 701 C C . GLY A 1 91 ? 15.806 9.150 -2.825 1.00 74.19 91 GLY A C 1
ATOM 702 O O . GLY A 1 91 ? 15.361 10.147 -3.385 1.00 74.19 91 GLY A O 1
ATOM 703 N N . ARG A 1 92 ? 15.865 7.955 -3.426 1.00 75.12 92 ARG A N 1
ATOM 704 C CA . ARG A 1 92 ? 15.296 7.686 -4.749 1.00 75.12 92 ARG A CA 1
ATOM 705 C C . ARG A 1 92 ? 13.762 7.640 -4.659 1.00 75.12 92 ARG A C 1
ATOM 707 O O . ARG A 1 92 ? 13.277 6.992 -3.730 1.00 75.12 92 ARG A O 1
ATOM 714 N N . PRO A 1 93 ? 13.021 8.303 -5.560 1.00 73.44 93 PRO A N 1
ATOM 715 C CA . PRO A 1 93 ? 11.568 8.163 -5.641 1.00 73.44 93 PRO A CA 1
ATOM 716 C C . PRO A 1 93 ? 11.140 6.741 -6.022 1.00 73.44 93 PRO A C 1
ATOM 718 O O . PRO A 1 93 ? 11.944 6.028 -6.666 1.00 73.44 93 PRO A O 1
#

Secondary structure (DSSP, 8-state):
--GGGGS-SSPPPPPGGGSPPEEETTTEEEPPHHHHHHHHHHHHHHHHHHHHHTT--HHHHHHHHHHHHHHHHHHH-TT-TTSPPP--TTS--

pLDDT: mean 88.98, std 11.85, range [54.5, 98.19]

Organism: NCBI:txid397623

Radius of gyration: 15.56 Å; chains: 1; bounding box: 48×29×36 Å

Sequence (93 aa):
ARPDWMIITVLPVPPPPVRPSIQMDGAGRGEDDLTHKLADVLKANQNVRRCESEGQPAHVISEFETLLQFHCATYMDNEMAGQPQALQKSGRP

InterPro domains:
  IPR006592 RNA polymerase, N-terminal [SM00663] (4-93)
  IPR007080 RNA polymerase Rpb1, domain 1 [PF04997] (2-93)
  IPR044893 RNA polymerase Rpb1, clamp domain superfamily [G3DSA:4.10.860.120] (30-77)
  IPR045867 DNA-directed RNA polymerase, subunit beta-prime [PTHR19376] (1-89)